Protein AF-A0A7S4CME0-F1 (afdb_monomer_lite)

Foldseek 3Di:
DDDDDDDDDDDDDDDPPDPPVPDPCLDDPVLVVLLVVLCVVLVDDLVVVLVCLLVVPCVSAPLVNLVSVLVNQDDPSSLVSLVVLVPDDPVRRDDDDPSSVSSPSCSPRPPSNVSSVVSNVVNVVVVVVVVVVVVVVVVVVVVD

Sequence (144 aa):
KMFQVKAPAKKSKDATKAPVKQRPLLLKQERKQKLGIVLRFLKMPVTELKLAIVAMDTTKLDSDNLEALNTILPTTEEMDAVKREANKPEADRVVLDDLETYVLEMSTIPMLHSRVKCWTLCTRFGLACNKVEQMVTTMNIGIV

Secondary structure (DSSP, 8-state):
-----PPPP----------------SS-HHHHHHHHHHHHHHT--HHHHHHHHHHT-TTTS-HHHHHHHHHTPPPHHHHHHHHHHHTS-TTT-----HHHHHHHHHHTSTTHHHHHHHHHHHHHHHHHHHHHHHHHHHHHHTT-

pLDDT: mean 80.07, std 17.13, range [35.88, 94.06]

Structure (mmCIF, N/CA/C/O backbone):
data_AF-A0A7S4CME0-F1
#
_entry.id   AF-A0A7S4CME0-F1
#
loop_
_atom_site.group_PDB
_atom_site.id
_atom_site.type_symbol
_atom_site.label_atom_id
_atom_site.label_alt_id
_atom_site.label_comp_id
_atom_site.label_asym_id
_atom_site.label_entity_id
_atom_site.label_seq_id
_atom_site.pdbx_PDB_ins_code
_atom_site.Cartn_x
_atom_site.Cartn_y
_atom_site.Cartn_z
_atom_site.occupancy
_atom_site.B_iso_or_equiv
_atom_site.auth_seq_id
_atom_site.auth_comp_id
_atom_site.auth_asym_id
_atom_site.auth_atom_id
_atom_site.pdbx_PDB_model_num
ATOM 1 N N . LYS A 1 1 ? -27.322 57.358 -9.667 1.00 38.44 1 LYS A N 1
ATOM 2 C CA . LYS A 1 1 ? -27.873 55.977 -9.688 1.00 38.44 1 LYS A CA 1
ATOM 3 C C . LYS A 1 1 ? -26.699 55.043 -9.375 1.00 38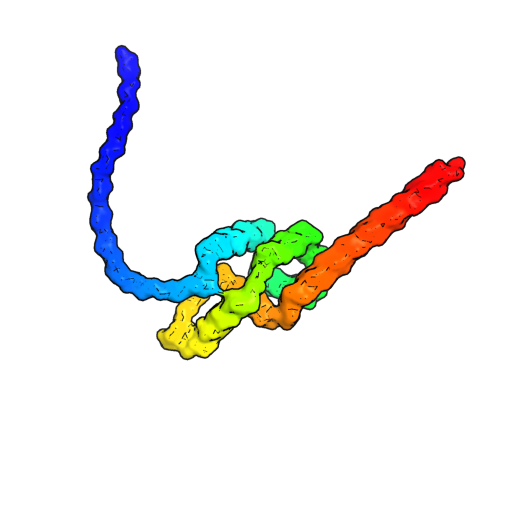.44 1 LYS A C 1
ATOM 5 O O . LYS A 1 1 ? -25.787 55.018 -10.182 1.00 38.44 1 LYS A O 1
ATOM 10 N N . MET A 1 2 ? -26.475 54.724 -8.088 1.00 40.81 2 MET A N 1
ATOM 11 C CA . MET A 1 2 ? -26.735 53.406 -7.446 1.00 40.81 2 MET A CA 1
ATOM 12 C C . MET A 1 2 ? -25.885 52.311 -8.111 1.00 40.81 2 MET A C 1
ATOM 14 O O 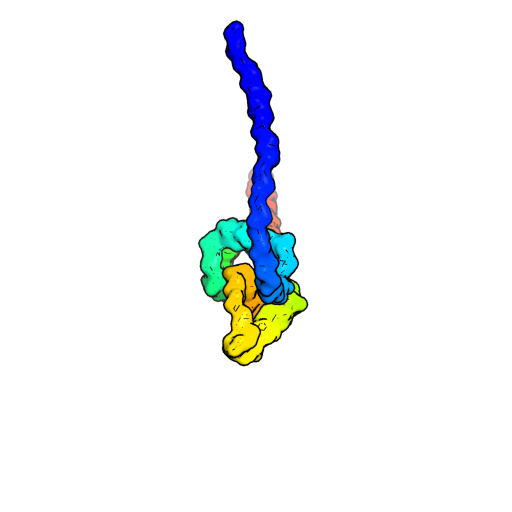. MET A 1 2 ? -26.032 52.121 -9.305 1.00 40.81 2 MET A O 1
ATOM 18 N N . PHE A 1 3 ? -24.911 51.681 -7.443 1.00 42.38 3 PHE A N 1
ATOM 19 C CA . PHE A 1 3 ? -25.115 50.679 -6.388 1.00 42.38 3 PHE A CA 1
ATOM 20 C C . PHE A 1 3 ? -24.021 50.697 -5.299 1.00 42.38 3 PHE A C 1
ATOM 22 O O . PHE A 1 3 ? -22.829 50.708 -5.590 1.00 42.38 3 PHE A O 1
ATOM 29 N N . GLN A 1 4 ? -24.459 50.655 -4.037 1.00 46.91 4 GLN A N 1
ATOM 30 C CA . GLN A 1 4 ? -23.646 50.387 -2.846 1.00 46.91 4 GLN A CA 1
ATOM 31 C C . GLN A 1 4 ? -23.501 48.870 -2.653 1.00 46.91 4 GLN A C 1
ATOM 33 O O . GLN A 1 4 ? -24.500 48.152 -2.726 1.00 46.91 4 GLN A O 1
ATOM 38 N N . VAL A 1 5 ? -22.298 48.385 -2.331 1.00 46.06 5 VAL A N 1
ATOM 39 C CA . VAL A 1 5 ? -22.091 47.009 -1.854 1.00 46.06 5 VAL A CA 1
ATOM 40 C C . VAL A 1 5 ? -22.272 46.992 -0.336 1.00 46.06 5 VAL A C 1
ATOM 42 O O . VAL A 1 5 ? -21.460 47.517 0.422 1.00 46.06 5 VAL A O 1
ATOM 45 N N . LYS A 1 6 ? -23.395 46.413 0.091 1.00 41.91 6 LYS A N 1
ATOM 46 C CA . LYS A 1 6 ? -23.766 46.156 1.485 1.00 41.91 6 LYS A CA 1
ATOM 47 C C . LYS A 1 6 ? -22.941 44.981 2.020 1.00 41.91 6 LYS A C 1
ATOM 49 O O . LYS A 1 6 ? -23.053 43.870 1.508 1.00 41.91 6 LYS A O 1
ATOM 54 N N . ALA A 1 7 ? -22.172 45.208 3.079 1.00 48.44 7 ALA A N 1
ATOM 55 C CA . ALA A 1 7 ? -21.682 44.136 3.940 1.00 48.44 7 ALA A CA 1
ATOM 56 C C . ALA A 1 7 ? -22.860 43.465 4.677 1.00 48.44 7 ALA A C 1
ATOM 58 O O . ALA A 1 7 ? -23.765 44.176 5.127 1.00 48.44 7 ALA A O 1
ATOM 59 N N . PRO A 1 8 ? -22.856 42.140 4.891 1.00 41.19 8 PRO A N 1
ATOM 60 C CA . PRO A 1 8 ? -23.682 41.531 5.916 1.00 41.19 8 PRO A CA 1
ATOM 61 C C . PRO A 1 8 ? -22.869 41.296 7.193 1.00 41.19 8 PRO A C 1
ATOM 63 O O . PRO A 1 8 ? -21.875 40.573 7.229 1.00 41.19 8 PRO A O 1
ATOM 66 N N . ALA A 1 9 ? -23.344 41.939 8.256 1.00 41.94 9 ALA A N 1
ATOM 67 C CA . ALA A 1 9 ? -22.947 41.722 9.632 1.00 41.94 9 ALA A CA 1
ATOM 68 C C . ALA A 1 9 ? -23.327 40.315 10.134 1.00 41.94 9 ALA A C 1
ATOM 70 O O . ALA A 1 9 ? -24.316 39.714 9.713 1.00 41.94 9 ALA A O 1
ATOM 71 N N . LYS A 1 10 ? -22.527 39.843 11.094 1.00 43.16 10 LYS A N 1
ATOM 72 C CA . LYS A 1 10 ? -22.693 38.639 11.918 1.00 43.16 10 LYS A CA 1
ATOM 73 C C . LYS A 1 10 ? -24.130 38.438 12.431 1.00 43.16 10 LYS A C 1
ATOM 75 O O . LYS A 1 10 ? -24.715 39.357 12.999 1.00 43.16 10 LYS A O 1
ATOM 80 N N . LYS A 1 11 ? -24.608 37.189 12.405 1.00 37.75 11 LYS A N 1
ATOM 81 C CA . LYS A 1 11 ? -25.519 36.642 13.425 1.00 37.75 11 LYS A CA 1
ATOM 82 C C . LYS A 1 11 ? -25.011 35.280 13.890 1.00 37.75 11 LYS A C 1
ATOM 84 O O . LYS A 1 11 ? -24.928 34.333 13.118 1.00 37.75 11 LYS A O 1
ATOM 89 N N . SER A 1 12 ? -24.650 35.242 15.164 1.00 43.72 12 SER A N 1
ATOM 90 C CA . SER A 1 12 ? -24.395 34.066 15.981 1.00 43.72 12 SER A CA 1
ATOM 91 C C . SER A 1 12 ? -25.654 33.204 16.111 1.00 43.72 12 SER A C 1
ATOM 93 O O . SER A 1 12 ? -26.757 33.726 16.274 1.00 43.72 12 SER A O 1
ATOM 95 N N . LYS A 1 13 ? -25.475 31.883 16.121 1.00 35.88 13 LYS A N 1
ATOM 96 C CA . LYS A 1 13 ? -26.311 30.980 16.915 1.00 35.88 13 LYS A CA 1
ATOM 97 C C . LYS A 1 13 ? -25.412 29.950 17.583 1.00 35.88 13 LYS A C 1
ATOM 99 O O . LYS A 1 13 ? -24.789 29.132 16.911 1.00 35.88 13 LYS A O 1
ATOM 104 N N . ASP A 1 14 ? -25.359 30.062 18.904 1.00 42.31 14 ASP A N 1
ATOM 105 C CA . ASP A 1 14 ? -25.062 28.983 19.832 1.00 42.31 14 ASP A CA 1
ATOM 106 C C . ASP A 1 14 ? -25.736 27.690 19.367 1.00 42.31 14 ASP A C 1
ATOM 108 O O . ASP A 1 14 ? -26.958 27.622 19.229 1.00 42.31 14 ASP A O 1
ATOM 112 N N . ALA A 1 15 ? -24.925 26.668 19.124 1.00 42.81 15 ALA A N 1
ATOM 113 C CA . ALA A 1 15 ? -25.365 25.288 19.131 1.00 42.81 15 ALA A CA 1
ATOM 114 C C . ALA A 1 15 ? -24.483 24.585 20.154 1.00 42.81 15 ALA A C 1
ATOM 116 O O . ALA A 1 15 ? -23.319 24.272 19.899 1.00 42.81 15 ALA A O 1
ATOM 117 N N . THR A 1 16 ? -25.061 24.409 21.333 1.00 39.41 16 THR A N 1
ATOM 118 C CA . THR A 1 16 ? -24.579 23.614 22.452 1.00 39.41 16 THR A CA 1
ATOM 119 C C . THR A 1 16 ? -24.153 22.239 21.931 1.00 39.41 16 THR A C 1
ATOM 121 O O . THR A 1 16 ? -24.976 21.343 21.752 1.00 39.41 16 THR A O 1
ATOM 124 N N . LYS A 1 17 ? -22.865 22.058 21.618 1.00 42.41 17 LYS A N 1
ATOM 125 C CA . LYS A 1 17 ? -22.326 20.728 21.338 1.00 42.41 17 LYS A CA 1
ATOM 126 C C . LYS A 1 17 ? -22.181 20.035 22.683 1.00 42.41 17 LYS A C 1
ATOM 128 O O . LYS A 1 17 ? -21.231 20.290 23.418 1.00 42.41 17 LYS A O 1
ATOM 133 N N . ALA A 1 18 ? -23.147 19.169 22.988 1.00 37.97 18 ALA A N 1
ATOM 134 C CA . ALA A 1 18 ? -22.966 18.075 23.933 1.00 37.97 18 ALA A CA 1
ATOM 135 C C . ALA A 1 18 ? -21.572 17.447 23.723 1.00 37.97 18 ALA A C 1
ATOM 137 O O . ALA A 1 18 ? -21.095 17.447 22.581 1.00 37.97 18 ALA A O 1
ATOM 138 N N . PRO A 1 19 ? -20.900 16.931 24.769 1.00 40.69 19 PRO A N 1
ATOM 139 C CA . PRO A 1 19 ? -19.595 16.310 24.615 1.00 40.69 19 PRO A CA 1
ATOM 140 C C . PRO A 1 19 ? -19.776 15.062 23.753 1.00 40.69 19 PRO A C 1
ATOM 142 O O . PRO A 1 19 ? -20.109 13.982 24.234 1.00 40.69 19 PRO A O 1
ATOM 145 N N . VAL A 1 20 ? -19.613 15.228 22.441 1.00 48.25 20 VAL A N 1
ATOM 146 C CA . VAL A 1 20 ? -19.502 14.123 21.504 1.00 48.25 20 VAL A CA 1
ATOM 147 C C . VAL A 1 20 ? -18.299 13.357 22.015 1.00 48.25 20 VAL A C 1
ATOM 149 O O . VAL A 1 20 ? -17.197 13.907 21.992 1.00 48.25 20 VAL A O 1
ATOM 152 N N . LYS A 1 21 ? -18.520 12.149 22.555 1.00 48.28 21 LYS A N 1
ATOM 153 C CA . LYS A 1 21 ? -17.453 11.198 22.886 1.00 48.28 21 LYS A CA 1
ATOM 154 C C . LYS A 1 21 ? -16.492 11.227 21.706 1.00 48.28 21 LYS A C 1
ATOM 156 O O . LYS A 1 21 ? -16.849 10.788 20.614 1.00 48.28 21 LYS A O 1
ATOM 161 N N . GLN A 1 22 ? -15.344 11.873 21.893 1.00 54.53 22 GLN A N 1
ATOM 162 C CA . GLN A 1 22 ? -14.407 12.087 20.806 1.00 54.53 22 GLN A CA 1
ATOM 163 C C . GLN A 1 22 ? -13.893 10.708 20.441 1.00 54.53 22 GLN A C 1
ATOM 165 O O . GLN A 1 22 ? -13.178 10.075 21.216 1.00 54.53 22 GLN A O 1
ATOM 170 N N . ARG A 1 23 ? -14.341 10.212 19.289 1.00 66.06 23 ARG A N 1
ATOM 171 C CA . ARG A 1 23 ? -13.807 8.996 18.701 1.00 66.06 23 ARG A CA 1
ATOM 172 C C . ARG A 1 23 ? -12.280 9.132 18.666 1.00 66.06 23 ARG A C 1
ATOM 174 O O . ARG A 1 23 ? -11.804 10.162 18.179 1.00 66.06 23 ARG A O 1
ATOM 181 N N . PRO A 1 24 ? -11.520 8.134 19.146 1.00 65.50 24 PRO A N 1
ATOM 182 C CA . PRO A 1 24 ? -10.071 8.173 19.033 1.00 65.50 24 PRO A CA 1
ATOM 183 C C . PRO A 1 24 ? -9.690 8.333 17.556 1.00 65.50 24 PRO A C 1
ATOM 185 O O . PRO A 1 24 ? -10.103 7.537 16.711 1.00 65.50 24 PRO A O 1
ATOM 188 N N . LEU A 1 25 ? -8.948 9.396 17.228 1.00 69.69 25 LEU A N 1
ATOM 189 C CA . LEU A 1 25 ? -8.388 9.569 15.890 1.00 69.69 25 LEU A CA 1
ATOM 190 C C . LEU A 1 25 ? -7.306 8.501 15.693 1.00 69.69 25 LEU A C 1
ATOM 192 O O . LEU A 1 25 ? -6.194 8.649 16.192 1.00 69.69 25 LEU A O 1
ATOM 196 N N . LEU A 1 26 ? -7.631 7.437 14.955 1.00 80.06 26 LEU A N 1
ATOM 197 C CA . LEU A 1 26 ? -6.669 6.387 14.594 1.00 80.06 26 LEU A CA 1
ATOM 198 C C . LEU A 1 26 ? -5.657 6.876 13.546 1.00 80.06 26 LEU A C 1
ATOM 200 O O . LEU A 1 26 ? -4.547 6.365 13.453 1.00 80.06 26 LEU A O 1
ATOM 204 N N . LEU A 1 27 ? -6.047 7.890 12.769 1.00 83.94 27 LEU A N 1
ATOM 205 C CA . LEU A 1 27 ? -5.240 8.536 11.738 1.00 83.94 27 LEU A CA 1
ATOM 206 C C . LEU A 1 27 ? -5.276 10.053 11.928 1.00 83.94 27 LEU A C 1
ATOM 208 O O . LEU A 1 27 ? -6.331 10.630 12.209 1.00 83.94 27 LEU A O 1
ATOM 212 N N . LYS A 1 28 ? -4.133 10.712 11.710 1.00 86.00 28 LYS A N 1
ATOM 213 C CA . LYS A 1 28 ? -4.037 12.180 11.701 1.00 86.00 28 LYS A CA 1
ATOM 214 C C . LYS A 1 28 ? -4.863 12.767 10.551 1.00 86.00 28 LYS A C 1
ATOM 216 O O . LYS A 1 28 ? -4.949 12.178 9.475 1.00 86.00 28 LYS A O 1
ATOM 221 N N . GLN A 1 29 ? -5.409 13.967 10.744 1.00 85.81 29 GLN A N 1
ATOM 222 C CA . GLN A 1 29 ? -6.265 14.622 9.747 1.00 85.81 29 GLN A CA 1
ATOM 223 C C . GLN A 1 29 ? -5.565 14.828 8.392 1.00 85.81 29 GLN A C 1
ATOM 225 O O . GLN A 1 29 ? -6.141 14.526 7.349 1.00 85.81 29 GLN A O 1
ATOM 230 N N . GLU A 1 30 ? -4.308 15.276 8.399 1.00 87.25 30 GLU A N 1
ATOM 231 C CA . GLU A 1 30 ? -3.499 15.455 7.182 1.00 87.25 30 GLU A CA 1
ATOM 232 C C . GLU A 1 30 ? -3.305 14.133 6.424 1.00 87.25 30 GLU A C 1
ATOM 234 O O . GLU A 1 30 ? -3.374 14.082 5.194 1.00 87.25 30 GLU A O 1
ATOM 239 N N . ARG A 1 31 ? -3.123 13.030 7.163 1.00 88.62 31 ARG A N 1
ATOM 240 C CA . ARG A 1 31 ? -2.999 11.686 6.588 1.00 88.62 31 ARG A CA 1
ATOM 241 C C . ARG A 1 31 ? -4.305 11.233 5.959 1.00 88.62 31 ARG A C 1
ATOM 243 O O . ARG A 1 31 ? -4.281 10.756 4.828 1.00 88.62 31 ARG A O 1
ATOM 250 N N . LYS A 1 32 ? -5.437 11.452 6.636 1.00 88.62 32 LYS A N 1
ATOM 251 C CA . LYS A 1 32 ? -6.764 11.163 6.079 1.00 88.62 32 LYS A CA 1
ATOM 252 C C . LYS A 1 32 ? -7.010 11.925 4.773 1.00 88.62 32 LYS A C 1
ATOM 254 O O . LYS A 1 32 ? -7.456 11.337 3.793 1.00 88.62 32 LYS A O 1
ATOM 259 N N . GLN A 1 33 ? -6.654 13.209 4.720 1.00 89.88 33 GLN A N 1
ATOM 260 C CA . GLN A 1 33 ? -6.784 14.013 3.501 1.00 89.88 33 GLN A CA 1
ATOM 261 C C . GLN A 1 33 ? -5.928 13.461 2.356 1.00 89.88 33 GLN A C 1
ATOM 263 O O . GLN A 1 33 ? -6.443 13.251 1.258 1.00 89.88 33 GLN A O 1
ATOM 268 N N . LYS A 1 34 ? -4.645 13.168 2.614 1.00 90.38 34 LYS A N 1
ATOM 269 C CA . LYS A 1 34 ? -3.742 12.613 1.597 1.00 90.38 34 LYS A CA 1
ATOM 270 C C . LYS A 1 34 ? -4.230 11.257 1.077 1.00 90.38 34 LYS A C 1
ATOM 272 O O . LYS A 1 34 ? -4.277 11.059 -0.134 1.00 90.38 34 LYS A O 1
ATOM 277 N N . LEU A 1 35 ? -4.637 10.356 1.976 1.00 89.88 35 LEU A N 1
ATOM 278 C CA . LEU A 1 35 ? -5.211 9.055 1.619 1.00 89.88 35 LEU A CA 1
ATOM 279 C C . LEU A 1 35 ? -6.452 9.218 0.741 1.00 89.88 35 LEU A C 1
ATOM 281 O O . LEU A 1 35 ? -6.526 8.620 -0.326 1.00 89.88 35 LEU A O 1
ATOM 285 N N . GLY A 1 36 ? -7.394 10.074 1.143 1.00 88.69 36 GLY A N 1
ATOM 286 C CA . GLY A 1 36 ? -8.623 10.302 0.387 1.00 88.69 36 GLY A CA 1
ATOM 287 C C . GLY A 1 36 ? -8.379 10.836 -1.027 1.00 88.69 36 GLY A C 1
ATOM 288 O O . GLY A 1 36 ? -9.054 10.410 -1.961 1.00 88.69 36 GLY A O 1
ATOM 289 N N . ILE A 1 37 ? -7.405 11.734 -1.209 1.00 90.44 37 ILE A N 1
ATOM 290 C CA . ILE A 1 37 ? -7.048 12.265 -2.535 1.00 90.44 37 ILE A CA 1
ATOM 291 C C . ILE A 1 37 ? -6.473 11.160 -3.424 1.00 90.44 37 ILE A C 1
ATOM 293 O O . ILE A 1 37 ? -6.931 10.975 -4.550 1.00 90.44 37 ILE A O 1
ATOM 297 N N . VAL A 1 38 ? -5.494 10.407 -2.922 1.00 88.12 38 VAL A N 1
ATOM 298 C CA . VAL A 1 38 ? -4.801 9.392 -3.727 1.00 88.12 38 VAL A CA 1
ATOM 299 C C . VAL A 1 38 ? -5.703 8.193 -4.020 1.00 88.12 38 VAL A C 1
ATOM 301 O O . VAL A 1 38 ? -5.698 7.692 -5.138 1.00 88.12 38 VAL A O 1
ATOM 304 N N . LEU A 1 39 ? -6.553 7.776 -3.079 1.00 87.31 39 LEU A N 1
ATOM 305 C CA . LEU A 1 39 ? -7.524 6.703 -3.324 1.00 87.31 39 LEU A CA 1
ATOM 306 C C . LEU A 1 39 ? -8.543 7.078 -4.405 1.00 87.31 39 LEU A C 1
ATOM 308 O O . LEU A 1 39 ? -8.895 6.248 -5.241 1.00 87.31 39 LEU A O 1
ATOM 312 N N . ARG A 1 40 ? -8.975 8.345 -4.446 1.00 87.69 40 ARG A N 1
ATOM 313 C CA . ARG A 1 40 ? -9.825 8.852 -5.536 1.00 87.69 40 ARG A CA 1
ATOM 314 C C . ARG A 1 40 ? -9.101 8.874 -6.877 1.00 87.69 40 ARG A C 1
ATOM 316 O O . ARG A 1 40 ? -9.753 8.698 -7.902 1.00 87.69 40 ARG A O 1
ATOM 323 N N . PHE A 1 41 ? -7.789 9.100 -6.873 1.00 87.00 41 PHE A N 1
ATOM 324 C CA . PHE A 1 41 ? -6.967 9.048 -8.079 1.00 87.00 41 PHE A CA 1
ATOM 325 C C . PHE A 1 41 ? -6.814 7.614 -8.602 1.00 87.00 41 PHE A C 1
ATOM 327 O O . PHE A 1 41 ? -7.025 7.395 -9.790 1.00 87.00 41 PHE A O 1
ATOM 334 N N . LEU A 1 42 ? -6.567 6.639 -7.715 1.00 84.56 42 LEU A N 1
ATOM 335 C CA . LEU A 1 42 ? -6.464 5.221 -8.082 1.00 84.56 42 LEU A CA 1
ATOM 336 C C . LEU A 1 42 ? -7.768 4.639 -8.654 1.00 84.56 42 LEU A C 1
ATOM 338 O O . LEU A 1 42 ? -7.713 3.650 -9.377 1.00 84.56 42 LEU A O 1
ATOM 342 N N . LYS A 1 43 ? -8.938 5.212 -8.317 1.00 83.25 43 LYS A N 1
ATOM 343 C CA . LYS A 1 43 ? -10.275 4.769 -8.779 1.00 83.25 43 LYS A CA 1
ATOM 344 C C . LYS A 1 43 ? -10.511 3.251 -8.659 1.00 83.25 43 LYS A C 1
ATOM 346 O O . LYS A 1 43 ? -11.262 2.678 -9.442 1.00 83.25 43 LYS A O 1
ATOM 351 N N . MET A 1 44 ? -9.895 2.608 -7.670 1.00 84.50 44 MET A N 1
ATOM 352 C CA . MET A 1 44 ? -9.932 1.159 -7.482 1.00 84.50 44 MET A CA 1
ATOM 353 C C . MET A 1 44 ? -10.518 0.819 -6.105 1.00 84.50 44 MET A C 1
ATOM 355 O O . MET A 1 44 ? -10.145 1.457 -5.115 1.00 84.50 44 MET A O 1
ATOM 359 N N . PRO A 1 45 ? -11.408 -0.184 -5.998 1.00 87.62 45 PRO A N 1
ATOM 360 C CA . PRO A 1 45 ? -11.868 -0.682 -4.708 1.00 87.62 45 PRO A CA 1
ATOM 361 C C . PRO A 1 45 ? -10.700 -1.195 -3.859 1.00 87.62 45 PRO A C 1
ATOM 363 O O . PRO A 1 45 ? -9.808 -1.875 -4.362 1.00 87.62 45 PRO A O 1
ATOM 366 N N . VAL A 1 46 ? -10.732 -0.944 -2.548 1.00 86.75 46 VAL A N 1
ATOM 367 C CA . VAL A 1 46 ? -9.667 -1.358 -1.609 1.00 86.75 46 VAL A CA 1
ATOM 368 C C . VAL A 1 46 ? -9.396 -2.866 -1.672 1.00 86.75 46 VAL A C 1
ATOM 370 O O . VAL A 1 46 ? -8.244 -3.298 -1.623 1.00 86.75 46 VAL A O 1
ATOM 373 N N . THR A 1 47 ? -10.445 -3.676 -1.828 1.00 87.62 47 THR A N 1
ATOM 374 C CA . THR A 1 47 ? -10.339 -5.136 -1.949 1.00 87.62 47 THR A CA 1
ATOM 375 C C . THR A 1 47 ? -9.582 -5.554 -3.207 1.00 87.62 47 THR A C 1
ATOM 377 O O . THR A 1 47 ? -8.734 -6.443 -3.153 1.00 87.62 47 THR A O 1
ATOM 380 N N . GLU A 1 48 ? -9.853 -4.896 -4.334 1.00 89.75 48 GLU A N 1
ATOM 381 C CA . GLU A 1 48 ? -9.164 -5.169 -5.593 1.00 89.75 48 GLU A CA 1
ATOM 382 C C . GLU A 1 48 ? -7.712 -4.691 -5.540 1.00 89.75 48 GLU A C 1
ATOM 384 O O . GLU A 1 48 ? -6.813 -5.432 -5.932 1.00 89.75 48 GLU A O 1
ATOM 389 N N . LEU A 1 49 ? -7.474 -3.516 -4.953 1.00 89.94 49 LEU A N 1
ATOM 390 C CA . LEU A 1 49 ? -6.136 -2.980 -4.725 1.00 89.94 49 LEU A CA 1
ATOM 391 C C . LEU A 1 49 ? -5.280 -3.939 -3.892 1.00 89.94 49 LEU A C 1
ATOM 393 O O . LEU A 1 49 ? -4.137 -4.221 -4.246 1.00 89.94 49 LEU A O 1
ATOM 397 N N . LYS A 1 50 ? -5.839 -4.502 -2.817 1.00 90.75 50 LYS A N 1
ATOM 398 C CA . LYS A 1 50 ? -5.166 -5.525 -2.007 1.00 90.75 50 LYS A CA 1
ATOM 399 C C . LYS A 1 50 ? -4.766 -6.739 -2.846 1.00 90.75 50 LYS A C 1
ATOM 401 O O . LYS A 1 50 ? -3.626 -7.190 -2.746 1.00 90.75 50 LYS A O 1
ATOM 406 N N . LEU A 1 51 ? -5.681 -7.273 -3.656 1.00 91.19 51 LEU A N 1
ATOM 407 C CA . LEU A 1 51 ? -5.393 -8.428 -4.510 1.00 91.19 51 LEU A CA 1
ATOM 408 C C . LEU A 1 51 ? -4.312 -8.103 -5.546 1.00 91.19 51 LEU A C 1
ATOM 410 O O . LEU A 1 51 ? -3.382 -8.890 -5.706 1.00 91.19 51 LEU A O 1
ATOM 414 N N . ALA A 1 52 ? -4.386 -6.929 -6.175 1.00 91.38 52 ALA A N 1
ATOM 415 C CA . ALA A 1 52 ? -3.389 -6.463 -7.134 1.00 91.38 52 ALA A CA 1
ATOM 416 C C . ALA A 1 52 ? -1.998 -6.332 -6.492 1.00 91.38 52 ALA A C 1
ATOM 418 O O . ALA A 1 52 ? -1.014 -6.786 -7.070 1.00 91.38 52 ALA A O 1
ATOM 419 N N . ILE A 1 53 ? -1.912 -5.796 -5.268 1.00 91.38 53 ILE A N 1
ATOM 420 C CA . ILE A 1 53 ? -0.654 -5.711 -4.511 1.00 91.38 53 ILE A CA 1
ATOM 421 C C . ILE A 1 53 ? -0.107 -7.104 -4.201 1.00 91.38 53 ILE A C 1
ATOM 423 O O . ILE A 1 53 ? 1.080 -7.352 -4.399 1.00 91.38 53 ILE A O 1
ATOM 427 N N . VAL A 1 54 ? -0.945 -8.023 -3.717 1.00 91.62 54 VAL A N 1
ATOM 428 C CA . VAL A 1 54 ? -0.520 -9.390 -3.374 1.00 91.62 54 VAL A CA 1
ATOM 429 C C . VAL A 1 54 ? -0.014 -10.140 -4.608 1.00 91.62 54 VAL A C 1
ATOM 431 O O . VAL A 1 54 ? 1.033 -10.785 -4.527 1.00 91.62 54 VAL A O 1
ATOM 434 N N . ALA A 1 55 ? -0.715 -10.012 -5.736 1.00 91.31 55 ALA A N 1
ATOM 435 C CA . ALA A 1 55 ? -0.358 -10.634 -7.007 1.00 91.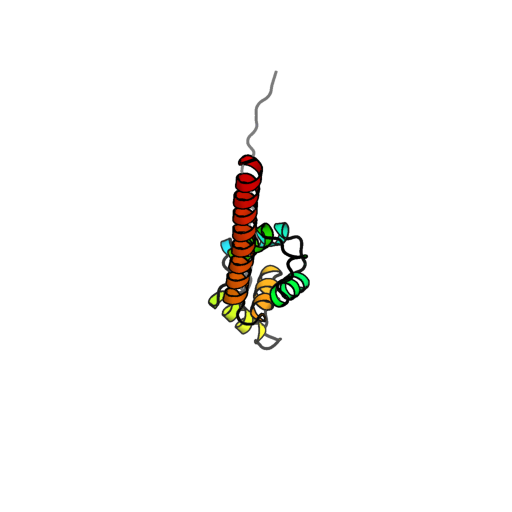31 55 ALA A CA 1
ATOM 436 C C . ALA A 1 55 ? 0.771 -9.907 -7.765 1.00 91.31 55 ALA A C 1
ATOM 438 O O . ALA A 1 55 ? 1.319 -10.482 -8.699 1.00 91.31 55 ALA A O 1
ATOM 439 N N . MET A 1 56 ? 1.129 -8.676 -7.367 1.00 89.50 56 MET A N 1
ATOM 440 C CA . MET A 1 56 ? 1.998 -7.769 -8.137 1.00 89.50 56 MET A CA 1
ATOM 441 C C . MET A 1 56 ? 1.530 -7.639 -9.596 1.00 89.50 56 MET A C 1
ATOM 443 O O . MET A 1 56 ? 2.314 -7.744 -10.538 1.00 89.50 56 MET A O 1
ATOM 447 N N . ASP A 1 57 ? 0.218 -7.462 -9.768 1.00 88.38 57 ASP A N 1
ATOM 448 C CA . ASP A 1 57 ? -0.443 -7.462 -11.070 1.00 88.38 57 ASP A CA 1
ATOM 449 C C . ASP A 1 57 ? -0.181 -6.152 -11.830 1.00 88.38 57 ASP A C 1
ATOM 451 O O . ASP A 1 57 ? -0.788 -5.110 -11.562 1.00 88.38 57 ASP A O 1
ATOM 455 N N . THR A 1 58 ? 0.730 -6.222 -12.800 1.00 84.06 58 THR A N 1
ATOM 456 C CA . THR A 1 58 ? 1.144 -5.104 -13.662 1.00 84.06 58 THR A CA 1
ATOM 457 C C . THR A 1 58 ? 0.080 -4.681 -14.673 1.00 84.06 58 THR A C 1
ATOM 459 O O . THR A 1 58 ? 0.231 -3.639 -15.304 1.00 84.06 58 THR A O 1
ATOM 462 N N . THR A 1 59 ? -1.006 -5.447 -14.830 1.00 85.06 59 THR A N 1
ATOM 463 C CA . THR A 1 59 ? -2.129 -5.074 -15.707 1.00 85.06 59 THR A CA 1
ATOM 464 C C . THR A 1 59 ? -3.116 -4.132 -15.021 1.00 85.06 59 THR A C 1
ATOM 466 O O . THR A 1 59 ? -3.820 -3.379 -15.692 1.00 85.06 59 THR A O 1
ATOM 469 N N . LYS A 1 60 ? -3.157 -4.157 -13.682 1.00 85.31 60 LYS A N 1
ATOM 470 C CA . LYS A 1 60 ? -4.081 -3.359 -12.861 1.00 85.31 60 LYS A CA 1
ATOM 471 C C . LYS A 1 60 ? -3.427 -2.146 -12.216 1.00 85.31 60 LYS A C 1
ATOM 473 O O . LYS A 1 60 ? -4.105 -1.150 -11.979 1.00 85.31 60 LYS A O 1
ATOM 478 N N . LEU A 1 61 ? -2.137 -2.240 -11.900 1.00 87.06 61 LEU A N 1
ATOM 479 C CA . LEU A 1 61 ? -1.349 -1.144 -11.348 1.00 87.06 61 LEU A CA 1
ATOM 480 C C . LEU A 1 61 ? -0.180 -0.852 -12.286 1.00 87.06 61 LEU A C 1
ATOM 482 O O . LEU A 1 61 ? 0.772 -1.627 -12.380 1.00 87.06 61 LEU A O 1
ATOM 486 N N . ASP A 1 62 ? -0.277 0.280 -12.975 1.00 86.31 62 ASP A N 1
ATOM 487 C CA . ASP A 1 62 ? 0.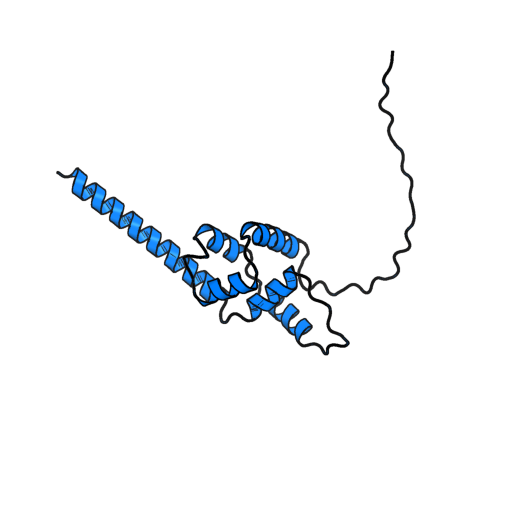817 0.844 -13.758 1.00 86.31 62 ASP A CA 1
ATOM 488 C C . ASP A 1 62 ? 1.878 1.506 -12.854 1.00 86.31 62 ASP A C 1
ATOM 490 O O . ASP A 1 62 ? 1.748 1.578 -11.627 1.00 86.31 62 ASP A O 1
ATOM 494 N N . SER A 1 63 ? 2.962 1.985 -13.470 1.00 86.19 63 SER A N 1
ATOM 495 C CA . SER A 1 63 ? 4.067 2.624 -12.747 1.00 86.19 63 SER A CA 1
ATOM 496 C C . SER A 1 63 ? 3.615 3.861 -11.961 1.00 86.19 63 SER A C 1
ATOM 498 O O . SER A 1 63 ? 4.072 4.059 -10.835 1.00 86.19 63 SER A O 1
ATOM 500 N N . ASP A 1 64 ? 2.704 4.662 -12.515 1.00 87.00 64 ASP A N 1
ATOM 501 C CA . ASP A 1 64 ? 2.243 5.912 -11.902 1.00 87.00 64 ASP A CA 1
ATOM 502 C C . ASP A 1 64 ? 1.367 5.639 -10.672 1.00 87.00 64 ASP A C 1
ATOM 504 O O . ASP A 1 64 ? 1.554 6.236 -9.607 1.00 87.00 64 ASP A O 1
ATOM 508 N N . ASN A 1 65 ? 0.448 4.674 -10.771 1.00 88.69 65 ASN A N 1
ATOM 509 C CA . ASN A 1 65 ? -0.372 4.234 -9.647 1.00 88.69 65 ASN A CA 1
ATOM 510 C C . ASN A 1 65 ? 0.472 3.560 -8.563 1.00 88.69 65 ASN A C 1
ATOM 512 O O . ASN A 1 65 ? 0.192 3.733 -7.375 1.00 88.69 65 ASN A O 1
ATOM 516 N N . LEU A 1 66 ? 1.520 2.826 -8.945 1.00 89.88 66 LEU A N 1
ATOM 517 C CA . LEU A 1 66 ? 2.447 2.204 -8.004 1.00 89.88 66 LEU A CA 1
ATOM 518 C C . LEU A 1 66 ? 3.266 3.251 -7.232 1.00 89.88 66 LEU A C 1
ATOM 520 O O . LEU A 1 66 ? 3.451 3.114 -6.019 1.00 89.88 66 LEU A O 1
ATOM 524 N N . GLU A 1 67 ? 3.710 4.324 -7.892 1.00 88.62 67 GLU A N 1
ATOM 525 C CA . GLU A 1 67 ? 4.348 5.461 -7.220 1.00 88.62 67 GLU A CA 1
ATOM 526 C C . GLU A 1 67 ? 3.375 6.179 -6.282 1.00 88.62 67 GLU A C 1
ATOM 528 O O . GLU A 1 67 ? 3.710 6.428 -5.120 1.00 88.62 67 GLU A O 1
ATOM 533 N N . ALA A 1 68 ? 2.148 6.444 -6.739 1.00 89.38 68 ALA A N 1
ATOM 534 C CA . ALA A 1 68 ? 1.108 7.056 -5.919 1.00 89.38 68 ALA A CA 1
ATOM 535 C C . ALA A 1 68 ? 0.810 6.215 -4.666 1.00 89.38 68 ALA A C 1
ATOM 537 O O . ALA A 1 68 ? 0.813 6.751 -3.550 1.00 89.38 68 ALA A O 1
ATOM 538 N N . LEU A 1 69 ? 0.649 4.897 -4.829 1.00 89.69 69 LEU A N 1
ATOM 539 C CA . LEU A 1 69 ? 0.456 3.930 -3.749 1.00 89.69 69 LEU A CA 1
ATOM 540 C C . LEU A 1 69 ? 1.609 3.974 -2.741 1.00 89.69 69 LEU A C 1
ATOM 542 O O . LEU A 1 69 ? 1.373 4.014 -1.533 1.00 89.69 69 LEU A O 1
ATOM 546 N N . ASN A 1 70 ? 2.853 4.035 -3.220 1.00 89.50 70 ASN A N 1
ATOM 547 C CA . ASN A 1 70 ? 4.033 4.100 -2.360 1.00 89.50 70 ASN A CA 1
ATOM 548 C C . ASN A 1 70 ? 4.007 5.329 -1.422 1.00 89.50 70 ASN A C 1
ATOM 550 O O . ASN A 1 70 ? 4.495 5.264 -0.294 1.00 89.50 70 ASN A O 1
ATOM 554 N N . THR A 1 71 ? 3.372 6.438 -1.826 1.00 88.69 71 THR A N 1
ATOM 555 C CA . THR A 1 71 ? 3.245 7.649 -0.985 1.00 88.69 71 THR A CA 1
ATOM 556 C C . THR A 1 71 ? 2.177 7.573 0.113 1.00 88.69 71 THR A C 1
ATOM 558 O O . THR A 1 71 ? 2.169 8.417 1.028 1.00 88.69 71 THR A O 1
ATOM 561 N N . ILE A 1 72 ? 1.262 6.604 0.011 1.00 87.44 72 ILE A N 1
ATOM 562 C CA . ILE A 1 72 ? 0.115 6.415 0.907 1.00 87.44 72 ILE A CA 1
ATOM 563 C C . ILE A 1 72 ? 0.132 5.078 1.642 1.00 87.44 72 ILE A C 1
ATOM 565 O O . ILE A 1 72 ? -0.870 4.701 2.252 1.00 87.44 72 ILE A O 1
ATOM 569 N N . LEU A 1 73 ? 1.264 4.373 1.627 1.00 89.75 73 LEU A N 1
ATOM 570 C CA . LEU A 1 73 ? 1.422 3.200 2.472 1.00 89.75 73 LEU A CA 1
ATOM 571 C C . LEU A 1 73 ? 1.180 3.587 3.940 1.00 89.75 73 LEU A C 1
ATOM 573 O O . LEU A 1 73 ? 1.696 4.622 4.390 1.00 89.75 73 LEU A O 1
ATOM 577 N N . PRO A 1 74 ? 0.366 2.806 4.669 1.00 90.00 74 PRO A N 1
ATOM 578 C CA . PRO A 1 74 ? 0.173 3.022 6.092 1.00 90.00 74 PRO A CA 1
ATOM 579 C C . PRO A 1 74 ? 1.466 2.715 6.841 1.00 90.00 74 PRO A C 1
ATOM 581 O O . PRO A 1 74 ? 2.222 1.837 6.434 1.00 90.00 74 PRO A O 1
ATOM 584 N N . THR A 1 75 ? 1.733 3.427 7.930 1.00 89.75 75 THR A N 1
ATOM 585 C CA . THR A 1 75 ? 2.869 3.101 8.802 1.00 89.75 75 THR A CA 1
ATOM 586 C C . THR A 1 75 ? 2.545 1.902 9.691 1.00 89.75 75 THR A C 1
ATOM 588 O O . THR A 1 75 ? 1.381 1.566 9.916 1.00 89.75 75 THR A O 1
ATOM 591 N N . THR A 1 76 ? 3.573 1.260 10.247 1.00 87.00 76 THR A N 1
ATOM 592 C CA . THR A 1 76 ? 3.405 0.198 11.253 1.00 87.00 76 THR A CA 1
ATOM 593 C C . THR A 1 76 ? 2.578 0.662 12.447 1.00 87.00 76 THR A C 1
ATOM 595 O O . THR A 1 76 ? 1.661 -0.040 12.854 1.00 87.00 76 THR A O 1
ATOM 598 N N . GLU A 1 77 ? 2.813 1.880 12.936 1.00 87.25 77 GLU A N 1
ATOM 599 C CA . GLU A 1 77 ? 2.036 2.466 14.034 1.00 87.25 77 GLU A CA 1
ATOM 600 C C . GLU A 1 77 ? 0.545 2.616 13.689 1.00 87.25 77 GLU A C 1
ATOM 602 O O . GLU A 1 77 ? -0.313 2.271 14.504 1.00 87.25 77 GLU A O 1
ATOM 607 N N . GLU A 1 78 ? 0.235 3.101 12.478 1.00 87.81 78 GLU A N 1
ATOM 608 C CA . GLU A 1 78 ? -1.139 3.263 11.978 1.00 87.81 78 GLU A CA 1
ATOM 609 C C . GLU A 1 78 ? -1.832 1.895 11.846 1.00 87.81 78 GLU A C 1
ATOM 611 O O . GLU A 1 78 ? -2.958 1.714 12.314 1.00 87.81 78 GLU A O 1
ATOM 616 N N . MET A 1 79 ? -1.140 0.907 11.270 1.00 89.88 79 MET A N 1
ATOM 617 C CA . MET A 1 79 ? -1.642 -0.465 11.145 1.00 89.88 79 MET A CA 1
ATOM 618 C C . MET A 1 79 ? -1.911 -1.104 12.512 1.00 89.88 79 MET A C 1
ATOM 620 O O . MET A 1 79 ? -2.952 -1.732 12.701 1.00 89.88 79 MET A O 1
ATOM 624 N N . ASP A 1 80 ? -1.017 -0.920 13.482 1.00 88.44 80 ASP A N 1
ATOM 625 C CA . ASP A 1 80 ? -1.161 -1.484 14.825 1.00 88.44 80 ASP A CA 1
ATOM 626 C C . ASP A 1 80 ? -2.263 -0.791 15.632 1.00 88.44 80 ASP A C 1
ATOM 628 O O . ASP A 1 80 ? -2.960 -1.431 16.421 1.00 88.44 80 ASP A O 1
ATOM 632 N N . ALA A 1 81 ? -2.450 0.521 15.462 1.00 87.19 81 ALA A N 1
ATOM 633 C CA . ALA A 1 81 ? -3.564 1.250 16.068 1.00 87.19 81 ALA A CA 1
ATOM 634 C C . ALA A 1 81 ? -4.916 0.730 15.555 1.00 87.19 81 ALA A C 1
ATOM 636 O O . ALA A 1 81 ? -5.792 0.401 16.355 1.00 87.19 81 ALA A O 1
ATOM 637 N N . VAL A 1 82 ? -5.056 0.579 14.234 1.00 87.38 82 VAL A N 1
ATOM 638 C CA . VAL A 1 82 ? -6.292 0.086 13.611 1.00 87.38 82 VAL A CA 1
ATOM 639 C C . VAL A 1 82 ? -6.549 -1.387 13.951 1.00 87.38 82 VAL A C 1
ATOM 641 O O . VAL A 1 82 ? -7.678 -1.740 14.285 1.00 87.38 82 VAL A O 1
ATOM 644 N N . LYS A 1 83 ? -5.516 -2.243 13.975 1.00 87.38 83 LYS A N 1
ATOM 645 C CA . LYS A 1 83 ? -5.644 -3.640 14.433 1.00 87.38 83 LYS A CA 1
ATOM 646 C C . LYS A 1 83 ? -6.098 -3.739 15.884 1.00 87.38 83 LYS A C 1
ATOM 648 O O . LYS A 1 83 ? -6.945 -4.568 16.203 1.00 87.38 83 LYS A O 1
ATOM 653 N N . ARG A 1 84 ? -5.543 -2.911 16.774 1.00 86.50 84 ARG A N 1
ATOM 654 C CA . ARG A 1 84 ? -5.952 -2.881 18.186 1.00 86.50 84 ARG A CA 1
ATOM 655 C C . ARG A 1 84 ? -7.416 -2.498 18.335 1.00 86.50 84 ARG A C 1
ATOM 657 O O . ARG A 1 84 ? -8.110 -3.135 19.116 1.00 86.50 84 ARG A O 1
ATOM 664 N N . GLU A 1 85 ? -7.885 -1.516 17.568 1.00 85.19 85 GLU A N 1
ATOM 665 C CA . GLU A 1 85 ? -9.300 -1.138 17.561 1.00 85.19 85 GLU A CA 1
ATOM 666 C C . GLU A 1 85 ? -10.188 -2.264 17.014 1.00 85.19 85 GLU A C 1
ATOM 668 O O . GLU A 1 85 ? -11.206 -2.598 17.616 1.00 85.19 85 GLU A O 1
ATOM 673 N N . ALA A 1 86 ? -9.774 -2.905 15.918 1.00 82.69 86 ALA A N 1
ATOM 674 C CA . ALA A 1 86 ? -10.503 -4.021 15.324 1.00 82.69 86 ALA A CA 1
ATOM 675 C C . ALA A 1 86 ? -10.583 -5.241 16.261 1.00 82.69 86 ALA A C 1
ATOM 677 O O . ALA A 1 86 ? -11.591 -5.938 16.267 1.00 82.69 86 ALA A O 1
ATOM 678 N N . ASN A 1 87 ? -9.576 -5.486 17.099 1.00 83.44 87 ASN A N 1
ATOM 679 C CA . ASN A 1 87 ? -9.567 -6.609 18.044 1.00 83.44 87 ASN A CA 1
ATOM 680 C C . ASN A 1 87 ? -10.356 -6.353 19.340 1.00 83.44 87 ASN A C 1
ATOM 682 O O . ASN A 1 87 ? -10.448 -7.252 20.176 1.00 83.44 87 ASN A O 1
ATOM 686 N N . LYS A 1 88 ? -10.929 -5.157 19.536 1.00 84.25 88 LYS A N 1
ATOM 687 C CA . LYS A 1 88 ? -11.794 -4.897 20.693 1.00 84.25 88 LYS A CA 1
ATOM 688 C C . LYS A 1 88 ? -13.104 -5.689 20.607 1.00 84.25 88 LYS A C 1
ATOM 690 O O . LYS A 1 88 ? -13.590 -5.940 19.497 1.00 84.25 88 LYS A O 1
ATOM 695 N N . PRO A 1 89 ? -13.693 -6.049 21.764 1.00 79.25 89 PRO A N 1
ATOM 696 C CA . PRO A 1 89 ? -15.022 -6.643 21.815 1.00 79.25 89 PRO A CA 1
ATOM 697 C C . PRO A 1 89 ? -16.048 -5.721 21.150 1.00 79.25 89 PRO A C 1
ATOM 699 O O . PRO A 1 89 ? -15.945 -4.499 21.221 1.00 79.25 89 PRO A O 1
ATOM 702 N N . GLU A 1 90 ? -17.048 -6.318 20.504 1.00 72.44 90 GLU A N 1
ATOM 703 C CA . GLU A 1 90 ? -18.018 -5.625 19.644 1.00 72.44 90 GLU A CA 1
ATOM 704 C C . GLU A 1 90 ? -18.795 -4.511 20.367 1.00 72.44 90 GLU A C 1
ATOM 706 O O . GLU A 1 90 ? -19.167 -3.519 19.748 1.00 72.44 90 GLU A O 1
ATOM 711 N N . ALA A 1 91 ? -18.939 -4.619 21.691 1.00 72.75 91 ALA A N 1
ATOM 712 C CA . ALA A 1 91 ? -19.540 -3.595 22.544 1.00 72.75 91 ALA A CA 1
ATOM 713 C C . ALA A 1 91 ? -18.731 -2.280 22.620 1.00 72.75 91 ALA A C 1
ATOM 715 O O . ALA A 1 91 ? -19.322 -1.218 22.800 1.00 72.75 91 ALA A O 1
ATOM 716 N N . ASP A 1 92 ? -17.406 -2.347 22.454 1.00 72.25 92 ASP A N 1
ATOM 717 C CA . ASP A 1 92 ? -16.486 -1.202 22.543 1.00 72.25 92 ASP A CA 1
ATOM 718 C C . ASP A 1 92 ? -15.828 -0.855 21.198 1.00 72.25 92 ASP A C 1
ATOM 720 O O . ASP A 1 92 ? -15.050 0.101 21.110 1.00 72.25 92 ASP A O 1
ATOM 724 N N . ARG A 1 93 ? -16.107 -1.632 20.142 1.00 78.44 93 ARG A N 1
ATOM 725 C CA . ARG A 1 93 ? -15.525 -1.418 18.816 1.00 78.44 93 ARG A CA 1
ATOM 726 C C . ARG A 1 93 ? -16.150 -0.189 18.164 1.00 78.44 93 ARG A C 1
ATOM 728 O O . ARG A 1 93 ? -17.362 -0.100 17.974 1.00 78.44 93 ARG A O 1
ATOM 735 N N . VAL A 1 94 ? -15.304 0.738 17.730 1.00 77.81 94 VAL A N 1
ATOM 736 C CA . VAL A 1 94 ? -15.748 1.869 16.913 1.00 77.81 94 VAL A CA 1
ATOM 737 C C . VAL A 1 94 ? -15.911 1.452 15.446 1.00 77.81 94 VAL A C 1
ATOM 739 O O . VAL A 1 94 ? -15.063 0.757 14.889 1.00 77.81 94 VAL A O 1
ATOM 742 N N . VAL A 1 95 ? -16.981 1.922 14.793 1.00 80.19 95 VAL A N 1
ATOM 743 C CA . VAL A 1 95 ? -17.214 1.734 13.347 1.00 80.19 95 VAL A CA 1
ATOM 744 C C . VAL A 1 95 ? -16.108 2.420 12.549 1.00 80.19 95 VAL A C 1
ATOM 746 O O . VAL A 1 95 ? -16.073 3.649 12.507 1.00 80.19 95 VAL A O 1
ATOM 749 N N . LEU A 1 96 ? -15.208 1.658 11.923 1.00 82.00 96 LEU A N 1
ATOM 750 C CA . LEU A 1 96 ? -14.103 2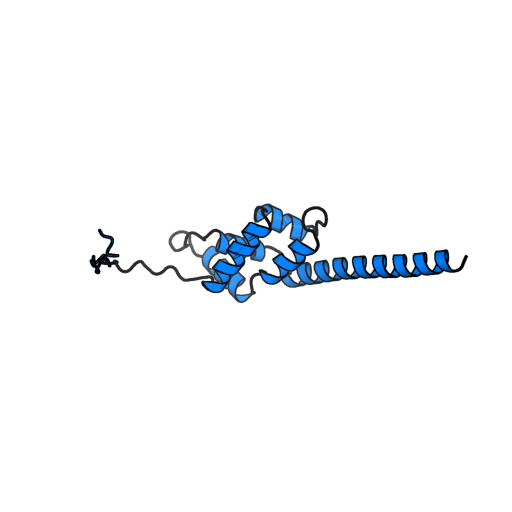.176 11.105 1.00 82.00 96 LEU A CA 1
ATOM 751 C C . LEU A 1 96 ? -14.618 3.046 9.949 1.00 82.00 96 LEU A C 1
ATOM 753 O O . LEU A 1 96 ? -15.613 2.730 9.309 1.00 82.00 96 LEU A O 1
ATOM 757 N N . ASP A 1 97 ? -13.947 4.174 9.730 1.00 83.88 97 ASP A N 1
ATOM 758 C CA . ASP A 1 97 ? -14.168 5.031 8.557 1.00 83.88 97 ASP A CA 1
ATOM 759 C C . ASP A 1 97 ? -13.592 4.357 7.293 1.00 83.88 97 ASP A C 1
ATOM 761 O O . ASP A 1 97 ? -12.762 3.452 7.405 1.00 83.88 97 ASP A O 1
ATOM 765 N N . ASP A 1 98 ? -13.957 4.805 6.091 1.00 84.12 98 ASP A N 1
ATOM 766 C CA . ASP A 1 98 ? -13.498 4.209 4.822 1.00 84.12 98 ASP A CA 1
ATOM 767 C C . ASP A 1 98 ? -11.962 4.190 4.731 1.00 84.12 98 ASP A C 1
ATOM 769 O O . ASP A 1 98 ? -11.342 3.211 4.311 1.00 84.12 98 ASP A O 1
ATOM 773 N N . LEU A 1 99 ? -11.323 5.267 5.198 1.00 87.00 99 LEU A N 1
ATOM 774 C CA . LEU A 1 99 ? -9.864 5.397 5.220 1.00 87.00 99 LEU A CA 1
ATOM 775 C C . LEU A 1 99 ? -9.204 4.507 6.277 1.00 87.00 99 LEU A C 1
ATOM 777 O O . LEU A 1 99 ? -8.072 4.069 6.097 1.00 87.00 99 LEU A O 1
ATOM 781 N N . GLU A 1 100 ? -9.887 4.242 7.386 1.00 87.88 100 GLU A N 1
ATOM 782 C CA . GLU A 1 100 ? -9.377 3.354 8.433 1.00 87.88 100 GLU A CA 1
ATOM 783 C C . GLU A 1 100 ? -9.561 1.889 8.034 1.00 87.88 100 GLU A C 1
ATOM 785 O O . GLU A 1 100 ? -8.668 1.077 8.261 1.00 87.88 100 GLU A O 1
ATOM 790 N N . THR A 1 101 ? -10.659 1.576 7.347 1.00 87.25 101 THR A N 1
ATOM 791 C CA . 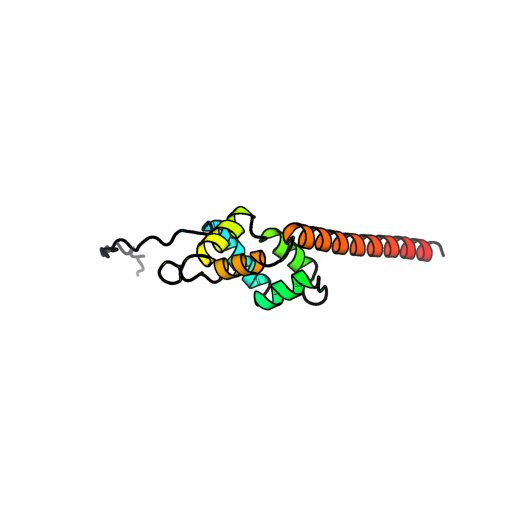THR A 1 101 ? -10.898 0.281 6.701 1.00 87.25 101 THR A CA 1
ATOM 792 C C . THR A 1 101 ? -9.826 -0.003 5.649 1.00 87.25 101 THR A C 1
ATOM 794 O O . THR A 1 101 ? -9.296 -1.107 5.599 1.00 87.25 101 THR A O 1
ATOM 797 N N . TYR A 1 102 ? -9.407 1.004 4.873 1.00 90.19 102 TYR A N 1
ATOM 798 C CA . TYR A 1 102 ? -8.246 0.877 3.986 1.00 90.19 102 TYR A CA 1
ATOM 799 C C . TYR A 1 102 ? -6.976 0.458 4.738 1.00 90.19 102 TYR A C 1
ATOM 801 O O . TYR A 1 102 ? -6.293 -0.478 4.325 1.00 90.19 102 TYR A O 1
ATOM 809 N N . VAL A 1 103 ? -6.655 1.129 5.849 1.00 90.75 103 VAL A N 1
ATOM 810 C CA . VAL A 1 103 ? -5.460 0.802 6.641 1.00 90.75 103 VAL A CA 1
ATOM 811 C C . VAL A 1 103 ? -5.558 -0.602 7.232 1.00 90.75 103 VAL A C 1
ATOM 813 O O . VAL A 1 103 ? -4.567 -1.333 7.203 1.00 90.75 103 VAL A O 1
ATOM 816 N N . LEU A 1 104 ? -6.738 -1.004 7.713 1.00 90.25 104 LEU A N 1
ATOM 817 C CA . LEU A 1 104 ? -6.983 -2.361 8.197 1.00 90.25 104 LEU A CA 1
ATOM 818 C C . LEU A 1 104 ? -6.694 -3.393 7.101 1.00 90.25 104 LEU A C 1
ATOM 820 O O . LEU A 1 104 ? -5.929 -4.330 7.327 1.00 90.25 104 LEU A O 1
ATOM 824 N N . GLU A 1 105 ? -7.208 -3.176 5.896 1.00 89.75 105 GLU A N 1
ATOM 825 C CA . GLU A 1 105 ? -7.068 -4.110 4.779 1.00 89.75 105 GLU A CA 1
ATOM 826 C C . GLU A 1 105 ? -5.618 -4.223 4.330 1.00 89.75 105 GLU A C 1
ATOM 828 O O . GLU A 1 105 ? -5.110 -5.330 4.131 1.00 89.75 105 GLU A O 1
ATOM 833 N N . MET A 1 106 ? -4.914 -3.097 4.263 1.00 90.50 106 MET A N 1
ATOM 834 C CA . MET A 1 106 ? -3.479 -3.064 3.993 1.00 90.50 106 MET A CA 1
ATOM 835 C C . MET A 1 106 ? -2.676 -3.798 5.070 1.00 90.50 106 MET A C 1
ATOM 837 O O . MET A 1 106 ? -1.711 -4.494 4.763 1.00 90.50 106 MET A O 1
ATOM 841 N N . SER A 1 107 ? -3.113 -3.731 6.326 1.00 89.94 107 SER A N 1
ATOM 842 C CA . SER A 1 107 ? -2.446 -4.390 7.449 1.00 89.94 107 SER A CA 1
ATOM 843 C C . SER A 1 107 ? -2.528 -5.924 7.432 1.00 89.94 107 SER A C 1
ATOM 845 O O . SER A 1 107 ? -1.768 -6.593 8.145 1.00 89.94 107 SER A O 1
ATOM 847 N N . THR A 1 108 ? -3.435 -6.482 6.620 1.00 89.94 108 THR A N 1
ATOM 848 C CA . THR A 1 108 ? -3.545 -7.928 6.366 1.00 89.94 108 THR A CA 1
ATOM 849 C C . THR A 1 108 ? -2.539 -8.429 5.327 1.00 89.94 108 THR A C 1
ATOM 851 O O . THR A 1 108 ? -2.336 -9.636 5.205 1.00 89.94 108 THR A O 1
ATOM 854 N N . ILE A 1 109 ? -1.902 -7.525 4.572 1.00 89.88 109 ILE A N 1
ATOM 855 C CA . ILE A 1 109 ? -0.942 -7.881 3.527 1.00 89.88 109 ILE A CA 1
ATOM 856 C C . ILE A 1 109 ? 0.417 -8.189 4.174 1.00 89.88 109 ILE A C 1
ATOM 858 O O . ILE A 1 109 ? 0.994 -7.330 4.849 1.00 89.88 109 ILE A O 1
ATOM 862 N N . PRO A 1 110 ? 0.989 -9.385 3.949 1.00 88.38 110 PRO A N 1
ATOM 863 C CA . PRO A 1 110 ? 2.290 -9.727 4.500 1.00 88.38 110 PRO A CA 1
ATOM 864 C C . PRO A 1 110 ? 3.396 -8.904 3.834 1.00 88.38 110 PRO A C 1
ATOM 866 O O . PRO A 1 110 ? 3.486 -8.827 2.604 1.00 88.38 110 PRO A O 1
ATOM 869 N N . MET A 1 111 ? 4.265 -8.325 4.670 1.00 90.62 111 MET A N 1
ATOM 870 C CA . MET A 1 111 ? 5.435 -7.542 4.254 1.00 90.62 111 MET A CA 1
ATOM 871 C C . MET A 1 111 ? 5.098 -6.424 3.251 1.00 90.62 111 MET A C 1
ATOM 873 O O . MET A 1 111 ? 5.859 -6.187 2.313 1.00 90.62 111 MET A O 1
ATOM 877 N N . LEU A 1 112 ? 3.965 -5.738 3.449 1.00 91.81 112 LEU A N 1
ATOM 878 C CA . LEU A 1 112 ? 3.433 -4.706 2.550 1.00 91.81 112 LEU A CA 1
ATOM 879 C C . LEU A 1 112 ? 4.505 -3.741 2.016 1.00 91.81 112 LEU A C 1
ATOM 881 O O . LEU A 1 112 ? 4.664 -3.606 0.804 1.00 91.81 112 LEU A O 1
ATOM 885 N N . HIS A 1 113 ? 5.272 -3.109 2.911 1.00 90.69 113 HIS A N 1
ATOM 886 C CA . HIS A 1 113 ? 6.305 -2.143 2.526 1.00 90.69 113 HIS A CA 1
ATOM 887 C C . HIS A 1 113 ? 7.388 -2.759 1.641 1.00 90.69 113 HIS A C 1
ATOM 889 O O . HIS A 1 113 ? 7.740 -2.187 0.612 1.00 90.69 113 HIS A O 1
ATOM 895 N N . SER A 1 114 ? 7.912 -3.927 2.024 1.00 92.75 114 SER A N 1
ATOM 896 C CA . SER A 1 114 ? 8.946 -4.617 1.250 1.00 92.75 114 SER A CA 1
ATOM 897 C C . SER A 1 114 ? 8.422 -5.023 -0.119 1.00 92.75 114 SER A C 1
ATOM 899 O O . SER A 1 114 ? 9.112 -4.830 -1.111 1.00 92.75 114 SER A O 1
ATOM 901 N N . ARG A 1 115 ? 7.185 -5.523 -0.187 1.00 93.19 115 ARG A N 1
ATOM 902 C CA . ARG A 1 115 ? 6.545 -5.932 -1.437 1.00 93.19 115 ARG A CA 1
ATOM 903 C C . ARG A 1 115 ? 6.410 -4.770 -2.409 1.00 93.19 115 ARG A C 1
ATOM 905 O O . ARG A 1 115 ? 6.883 -4.876 -3.533 1.00 93.19 115 ARG A O 1
ATOM 912 N N . VAL A 1 116 ? 5.819 -3.660 -1.967 1.00 91.81 116 VAL A N 1
ATOM 913 C CA . VAL A 1 116 ? 5.636 -2.476 -2.818 1.00 91.81 116 VAL A CA 1
ATOM 914 C C . VAL A 1 116 ? 6.991 -1.914 -3.239 1.00 91.81 116 VAL A C 1
ATOM 916 O O . VAL A 1 116 ? 7.201 -1.670 -4.420 1.00 91.81 116 VAL A O 1
ATOM 919 N N . LYS A 1 117 ? 7.962 -1.833 -2.322 1.00 91.69 117 LYS A N 1
ATOM 920 C CA . LYS A 1 117 ? 9.325 -1.386 -2.640 1.00 91.69 117 LYS A CA 1
ATOM 921 C C . LYS A 1 117 ? 10.017 -2.276 -3.679 1.00 91.69 117 LYS A C 1
ATOM 923 O O . LYS A 1 117 ? 10.607 -1.756 -4.625 1.00 91.69 117 LYS A O 1
ATOM 928 N N . CYS A 1 118 ? 9.955 -3.598 -3.514 1.00 92.44 118 CYS A N 1
ATOM 929 C CA . CYS A 1 118 ? 10.500 -4.558 -4.474 1.00 92.44 118 CYS A CA 1
ATOM 930 C C . CYS A 1 118 ? 9.809 -4.426 -5.831 1.00 92.44 118 CYS A C 1
ATOM 932 O O . CYS A 1 118 ? 10.487 -4.352 -6.849 1.00 92.44 118 CYS A O 1
ATOM 934 N N . TRP A 1 119 ? 8.482 -4.325 -5.850 1.00 93.06 119 TRP A N 1
ATOM 935 C CA . TRP A 1 119 ? 7.723 -4.187 -7.086 1.00 93.06 119 TRP A CA 1
ATOM 936 C C . TRP A 1 119 ? 8.068 -2.896 -7.839 1.00 93.06 119 TRP A C 1
ATOM 938 O O . TRP A 1 119 ? 8.342 -2.936 -9.041 1.00 93.06 119 TRP A O 1
ATOM 948 N N . THR A 1 120 ? 8.153 -1.760 -7.138 1.00 91.12 120 THR A N 1
ATOM 949 C CA . THR A 1 120 ? 8.584 -0.486 -7.731 1.00 91.12 120 THR A CA 1
ATOM 950 C C . THR A 1 120 ? 9.994 -0.596 -8.306 1.00 91.12 120 THR A C 1
ATOM 952 O O . THR A 1 120 ? 10.245 -0.125 -9.416 1.00 91.12 120 THR A O 1
ATOM 955 N N . LEU A 1 121 ? 10.912 -1.249 -7.585 1.00 91.38 121 LEU A N 1
ATOM 956 C CA . LEU A 1 121 ? 12.281 -1.461 -8.050 1.00 91.38 121 LEU A CA 1
ATOM 957 C C . LEU A 1 121 ? 12.322 -2.325 -9.316 1.00 91.38 121 LEU A C 1
ATOM 959 O O . LEU A 1 121 ? 12.958 -1.925 -10.286 1.00 91.38 121 LEU A O 1
ATOM 963 N N . CYS A 1 122 ? 11.633 -3.469 -9.327 1.00 91.12 122 CYS A N 1
ATOM 964 C CA . CYS A 1 122 ? 11.569 -4.366 -10.482 1.00 91.12 122 CYS A CA 1
ATOM 965 C C . CYS A 1 122 ? 10.983 -3.661 -11.712 1.00 91.12 122 CYS A C 1
ATOM 967 O O . CYS A 1 122 ? 11.543 -3.765 -12.801 1.00 91.12 122 CYS A O 1
ATOM 969 N N . THR A 1 123 ? 9.910 -2.889 -11.526 1.00 90.00 123 THR A N 1
ATOM 970 C CA . THR A 1 123 ? 9.263 -2.127 -12.605 1.00 90.00 123 THR A CA 1
ATOM 971 C C . THR A 1 123 ? 10.210 -1.072 -13.181 1.00 90.00 123 THR A C 1
ATOM 973 O O . THR A 1 123 ? 10.442 -1.038 -14.389 1.00 90.00 123 THR A O 1
ATOM 976 N N . ARG A 1 124 ? 10.840 -0.254 -12.324 1.00 89.50 124 ARG A N 1
ATOM 977 C CA . ARG A 1 124 ? 11.829 0.748 -12.761 1.00 89.50 124 ARG A CA 1
ATOM 978 C C . ARG A 1 124 ? 13.029 0.121 -13.454 1.00 89.50 124 ARG A C 1
ATOM 980 O O . ARG A 1 124 ? 13.513 0.669 -14.440 1.00 89.50 124 ARG A O 1
ATOM 987 N N . PHE A 1 125 ? 13.530 -0.990 -12.921 1.00 92.56 125 PHE A N 1
ATOM 988 C CA . PHE A 1 125 ? 14.682 -1.677 -13.486 1.00 92.56 125 PHE A CA 1
ATOM 989 C C . PHE A 1 125 ? 14.368 -2.231 -14.879 1.00 92.56 125 PHE A C 1
ATOM 991 O O . PHE A 1 125 ? 15.132 -1.981 -15.804 1.00 92.56 125 PHE A O 1
ATOM 998 N N . GLY A 1 126 ? 13.208 -2.871 -15.063 1.00 90.69 126 GLY A N 1
ATOM 999 C CA . GLY A 1 126 ? 12.765 -3.350 -16.376 1.00 90.69 126 GLY A CA 1
ATOM 1000 C C . GLY A 1 126 ? 12.646 -2.225 -17.411 1.00 90.69 126 GLY A C 1
ATOM 1001 O O . GLY A 1 126 ? 13.159 -2.348 -18.521 1.00 90.69 126 GLY A O 1
ATOM 1002 N N . LEU A 1 127 ? 12.058 -1.084 -17.030 1.00 89.38 127 LEU A N 1
ATOM 1003 C CA . LEU A 1 127 ? 11.997 0.099 -17.899 1.00 89.38 127 LEU A CA 1
ATOM 1004 C C . LEU A 1 127 ? 13.393 0.633 -18.259 1.00 89.38 127 LEU A C 1
ATOM 1006 O O . LEU A 1 127 ? 13.626 1.033 -19.401 1.00 89.38 127 LEU A O 1
ATOM 1010 N N . ALA A 1 128 ? 14.329 0.630 -17.307 1.00 91.50 128 ALA A N 1
ATOM 1011 C CA . ALA A 1 128 ? 15.705 1.051 -17.548 1.00 91.50 128 ALA A CA 1
ATOM 1012 C C . ALA A 1 128 ? 16.435 0.107 -18.517 1.00 91.50 128 ALA A C 1
ATOM 1014 O O . ALA A 1 128 ? 17.094 0.593 -19.434 1.00 91.50 128 ALA A O 1
ATOM 1015 N N . CYS A 1 129 ? 16.280 -1.212 -18.364 1.00 94.06 129 CYS A N 1
ATOM 1016 C CA . CYS A 1 129 ? 16.834 -2.204 -19.290 1.00 94.06 129 CYS A CA 1
ATOM 1017 C C . CYS A 1 129 ? 16.312 -1.993 -20.715 1.00 94.06 129 CYS A C 1
ATOM 1019 O O . CYS A 1 129 ? 17.115 -1.820 -21.629 1.00 94.06 129 CYS A O 1
ATOM 1021 N N . ASN A 1 130 ? 14.992 -1.877 -20.887 1.00 93.19 130 ASN A N 1
ATOM 1022 C CA . ASN A 1 130 ? 14.381 -1.631 -22.197 1.00 93.19 130 ASN A CA 1
ATOM 1023 C C . ASN A 1 130 ? 14.910 -0.341 -22.843 1.00 93.19 130 ASN A C 1
ATOM 1025 O O . ASN A 1 130 ? 15.185 -0.298 -24.041 1.00 93.19 130 ASN A O 1
ATOM 1029 N N . LYS A 1 131 ? 15.094 0.723 -22.051 1.00 93.44 131 LYS A N 1
ATOM 1030 C CA . LYS A 1 131 ? 15.665 1.985 -22.537 1.00 93.44 131 LYS A CA 1
ATOM 1031 C C . LYS A 1 131 ? 17.108 1.815 -23.021 1.00 93.44 131 LYS A C 1
ATOM 1033 O O . LYS A 1 131 ? 17.469 2.366 -24.058 1.00 93.44 131 LYS A O 1
ATOM 1038 N N . VAL A 1 132 ? 17.928 1.065 -22.283 1.00 94.00 132 VAL A N 1
ATOM 1039 C CA . VAL A 1 132 ? 19.314 0.769 -22.677 1.00 94.00 132 VAL A CA 1
ATOM 1040 C C . VAL A 1 132 ? 19.343 -0.060 -23.964 1.00 94.00 132 VAL A C 1
ATOM 1042 O O . VAL A 1 132 ? 20.088 0.277 -24.880 1.00 94.00 132 VAL A O 1
ATOM 1045 N N . GLU A 1 133 ? 18.494 -1.079 -24.087 1.00 93.56 133 GLU A N 1
ATOM 1046 C CA . GLU A 1 133 ? 18.385 -1.897 -25.303 1.00 93.56 133 GLU A CA 1
ATOM 1047 C C . GLU A 1 133 ? 17.980 -1.073 -26.534 1.00 93.56 133 GLU A C 1
ATOM 1049 O O . GLU A 1 133 ? 18.563 -1.232 -27.610 1.00 93.56 133 GLU A O 1
ATOM 1054 N N . GLN A 1 134 ? 17.038 -0.137 -26.383 1.00 91.94 134 GLN A N 1
ATOM 1055 C CA . GLN A 1 134 ? 16.657 0.788 -27.455 1.00 91.94 134 GLN A CA 1
ATOM 1056 C C . GLN A 1 134 ? 17.820 1.692 -27.881 1.00 91.94 134 GLN A C 1
ATOM 1058 O O . GLN A 1 134 ? 18.026 1.907 -29.078 1.00 91.94 134 GLN A O 1
ATOM 1063 N N . MET A 1 135 ? 18.604 2.202 -26.925 1.00 91.12 135 MET A N 1
ATOM 1064 C CA . MET A 1 135 ? 19.791 3.013 -27.220 1.00 91.12 135 MET A CA 1
ATOM 1065 C C . MET A 1 135 ? 20.839 2.211 -27.998 1.00 91.12 135 MET A C 1
ATOM 1067 O O . MET A 1 135 ? 21.346 2.694 -29.010 1.00 91.12 135 MET A O 1
ATOM 1071 N N . VAL A 1 136 ? 21.121 0.976 -27.572 1.00 92.62 136 VAL A N 1
ATOM 1072 C CA . VAL A 1 136 ? 22.051 0.070 -28.268 1.00 92.62 136 VAL A CA 1
ATOM 1073 C C . VAL A 1 136 ? 21.557 -0.251 -29.679 1.00 92.62 136 VAL A C 1
ATOM 1075 O O . VAL A 1 136 ? 22.325 -0.166 -30.634 1.00 92.62 136 VAL A O 1
ATOM 1078 N N . THR A 1 137 ? 20.266 -0.547 -29.836 1.00 92.12 137 THR A N 1
ATOM 1079 C CA . THR A 1 137 ? 19.657 -0.839 -31.144 1.00 92.12 137 THR A CA 1
ATOM 1080 C C . THR A 1 137 ? 19.754 0.360 -32.085 1.00 92.12 137 THR A C 1
ATOM 1082 O O . THR A 1 137 ? 20.132 0.209 -33.244 1.00 92.12 137 THR A O 1
ATOM 1085 N N . THR A 1 138 ? 19.475 1.565 -31.581 1.00 91.25 138 THR A N 1
ATOM 1086 C CA . THR A 1 138 ? 19.565 2.805 -32.367 1.00 91.25 138 THR A CA 1
ATOM 1087 C C . THR A 1 138 ? 20.998 3.067 -32.830 1.00 91.25 138 THR A C 1
ATOM 1089 O O . THR A 1 138 ? 21.208 3.424 -33.987 1.00 91.25 138 THR A O 1
ATOM 1092 N N . MET A 1 139 ? 21.991 2.846 -31.960 1.00 89.44 139 MET A N 1
ATOM 1093 C CA . MET A 1 139 ? 23.404 2.968 -32.335 1.00 89.44 139 MET A CA 1
ATOM 1094 C C . MET A 1 139 ? 23.805 1.940 -33.397 1.00 89.44 139 MET A C 1
ATOM 1096 O O . MET A 1 139 ? 24.461 2.308 -34.362 1.00 89.44 139 MET A O 1
ATOM 1100 N N . ASN A 1 140 ? 23.377 0.682 -33.265 1.00 83.56 140 ASN A N 1
ATOM 1101 C CA . ASN A 1 140 ? 23.697 -0.356 -34.248 1.00 83.56 140 ASN A CA 1
ATOM 1102 C C . ASN A 1 140 ? 23.093 -0.073 -35.631 1.00 83.56 140 ASN A C 1
ATOM 1104 O O . ASN A 1 140 ? 23.728 -0.377 -36.635 1.00 83.56 140 ASN A O 1
ATOM 1108 N N . ILE A 1 141 ? 21.891 0.511 -35.697 1.00 84.94 141 ILE A N 1
ATOM 1109 C CA . ILE A 1 141 ? 21.259 0.891 -36.971 1.00 84.94 141 ILE A CA 1
ATOM 1110 C C . ILE A 1 141 ? 21.946 2.120 -37.585 1.00 84.94 141 ILE A C 1
ATOM 1112 O O . ILE A 1 141 ? 22.147 2.155 -38.791 1.00 84.94 141 ILE A O 1
ATOM 1116 N N . GLY A 1 142 ? 22.329 3.115 -36.778 1.00 64.44 142 GLY A N 1
ATOM 1117 C CA . GLY A 1 142 ? 22.965 4.352 -37.257 1.00 64.44 142 GLY A CA 1
ATOM 1118 C C . GLY A 1 142 ? 24.437 4.225 -37.674 1.00 64.44 142 GLY A C 1
ATOM 1119 O O . GLY A 1 142 ? 25.035 5.228 -38.057 1.00 64.44 142 GLY A O 1
ATOM 1120 N N . ILE A 1 143 ? 25.028 3.031 -37.560 1.00 58.38 143 ILE A N 1
ATOM 1121 C CA . ILE A 1 143 ? 26.403 2.718 -37.994 1.00 58.38 143 ILE A CA 1
ATOM 1122 C C . ILE A 1 143 ? 26.427 2.074 -39.402 1.00 58.38 143 ILE A C 1
ATOM 1124 O O . ILE A 1 143 ? 27.507 1.862 -39.954 1.00 58.38 143 ILE A O 1
ATOM 1128 N N . VAL A 1 144 ? 25.264 1.803 -40.010 1.00 48.78 144 VAL A N 1
ATOM 1129 C CA . VAL A 1 144 ? 25.133 1.312 -41.399 1.00 48.78 144 VAL A CA 1
ATOM 1130 C C . VAL A 1 144 ? 24.876 2.474 -42.353 1.00 48.78 144 VAL A C 1
ATOM 1132 O O . VAL A 1 144 ? 25.499 2.478 -43.438 1.00 48.78 144 VAL A O 1
#

Organism: NCBI:txid73025

InterPro domains:
  IPR015425 Formin, FH2 domain [PF02181] (2-139)
  IPR015425 Formin, FH2 domain [PS51444] (1-144)
  IPR042201 Formin, FH2 domain superfamily [G3DSA:1.20.58.2220] (1-143)

Radius of gyration: 24.4 Å; chains: 1; bounding box: 54×67×66 Å